Protein AF-A0A3A4WWK4-F1 (afdb_monomer)

Foldseek 3Di:
DDDDDDPDPDPPPPPDDDDDDDDDDPVVVVVVCVVCVVVVHDPVRVVVVQVVCCVVVVHGVDDPDPQPPVSVVVVVCVVVVVDDDDPDPVVVCVVVPND

Secondary structure (DSSP, 8-state):
-----S-------------------HHHHHHHHHHHHHTT--HHHHHHHHHHHHHHHTS-SS------HHHHHHHHHHHTT-SPP-SSHHHHHHHTT--

Mean predicted aligned error: 13.95 Å

pLDDT: mean 84.61, std 16.48, range [40.16, 98.31]

Nearest PDB structures (foldseek):
  4ml0-assembly2_E  TM=6.040E-01  e=1.646E-04  Escherichia coli B str. REL606
  4q2u-assembly1_A  TM=6.174E-01  e=2.181E-04  Escherichia coli K-12
  2kna-assembly1_A  TM=2.761E-01  e=3.333E+00  Homo sapiens

Sequence (99 aa):
MLQKSMNGRKFMGTRKKATAKAEIDLEVKRQAEDILQNLGLSVSNSIELFYRQVVAQRGLPFDLQVPNEKTMKAIRDSRAGKGKSFSTTQELFKDLRFA

Solvent-accessible surface area (backbone atoms only — not comparable to full-atom values): 6650 Å² total; per-residue (Å²): 133,87,84,92,84,85,92,82,85,84,82,82,74,76,79,82,82,84,87,86,86,80,90,72,59,69,66,63,50,52,55,50,52,55,54,33,49,77,71,74,42,52,70,72,59,51,53,52,49,51,55,50,37,28,64,74,66,76,42,72,87,57,83,85,66,79,70,51,71,66,57,49,48,51,54,52,36,47,78,70,65,69,55,91,82,64,97,44,71,68,58,47,36,56,73,72,66,54,129

Structure (mmCIF, N/CA/C/O backbone):
data_AF-A0A3A4WWK4-F1
#
_entry.id   AF-A0A3A4WWK4-F1
#
loop_
_atom_site.group_PDB
_atom_site.id
_atom_site.type_symbol
_atom_site.label_atom_id
_atom_site.label_alt_id
_atom_site.label_comp_id
_atom_site.label_asym_id
_atom_site.label_entity_id
_atom_site.label_seq_id
_atom_site.pdbx_PDB_ins_code
_atom_site.Cartn_x
_atom_site.Car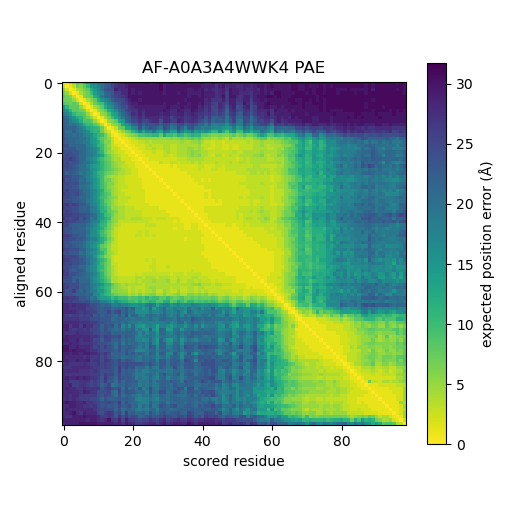tn_y
_atom_site.Cartn_z
_atom_site.occupancy
_atom_site.B_iso_or_equiv
_atom_site.auth_seq_id
_atom_site.auth_comp_id
_atom_site.auth_asym_id
_atom_site.auth_atom_id
_atom_site.pdbx_PDB_model_num
ATOM 1 N N . MET A 1 1 ? 26.821 -30.135 43.226 1.00 40.16 1 MET A N 1
ATOM 2 C CA . MET A 1 1 ? 26.403 -30.723 41.933 1.00 40.16 1 MET A CA 1
ATOM 3 C C . MET A 1 1 ? 24.885 -30.864 41.935 1.00 40.16 1 MET A C 1
ATOM 5 O O . MET A 1 1 ? 24.362 -31.243 42.969 1.00 40.16 1 MET A O 1
ATOM 9 N N . LEU A 1 2 ? 24.250 -30.571 40.789 1.00 40.16 2 LEU A N 1
ATOM 10 C CA . LEU A 1 2 ? 22.860 -30.893 40.389 1.00 40.16 2 LEU A CA 1
ATOM 11 C C . LEU A 1 2 ? 21.744 -30.133 41.140 1.00 40.16 2 LEU A C 1
ATOM 13 O O . LEU A 1 2 ? 21.426 -30.438 42.276 1.00 40.16 2 LEU A O 1
ATOM 17 N N . GLN A 1 3 ? 21.269 -28.996 40.615 1.00 40.44 3 GLN A N 1
ATOM 18 C CA . GLN A 1 3 ? 20.287 -28.779 39.519 1.00 40.44 3 GLN A CA 1
ATOM 19 C C . GLN A 1 3 ? 18.928 -28.367 40.134 1.00 40.44 3 GLN A C 1
ATOM 21 O O . GLN A 1 3 ? 18.312 -29.135 40.851 1.00 40.44 3 GLN A O 1
ATOM 26 N N . LYS A 1 4 ? 18.514 -27.094 40.073 1.00 54.75 4 LYS A N 1
ATOM 27 C CA . LYS A 1 4 ? 17.946 -26.371 38.913 1.00 54.75 4 LYS A CA 1
ATOM 28 C C . LYS A 1 4 ? 16.533 -26.858 38.551 1.00 54.75 4 LYS A C 1
ATOM 30 O O . LYS A 1 4 ? 16.389 -27.717 37.699 1.00 54.75 4 LYS A O 1
ATOM 35 N N . SER A 1 5 ? 15.505 -26.243 39.138 1.00 50.03 5 SER A N 1
ATOM 36 C CA . SER A 1 5 ? 14.156 -26.057 38.562 1.00 50.03 5 SER A CA 1
ATOM 37 C C . SER A 1 5 ? 13.360 -25.222 39.573 1.00 50.03 5 SER A C 1
ATOM 39 O O . SER A 1 5 ? 13.238 -25.631 40.717 1.00 50.03 5 SER A O 1
ATOM 41 N N . MET A 1 6 ? 12.976 -23.967 39.314 1.00 47.22 6 MET A N 1
ATOM 42 C CA . MET A 1 6 ? 11.591 -23.673 38.907 1.00 47.22 6 MET A CA 1
ATOM 43 C C . MET A 1 6 ? 11.371 -22.207 38.446 1.00 47.22 6 MET A C 1
ATOM 45 O O . MET A 1 6 ? 10.247 -21.720 38.469 1.00 47.22 6 MET A O 1
ATOM 49 N N . ASN A 1 7 ? 12.385 -21.483 37.958 1.00 44.69 7 ASN A N 1
ATOM 50 C CA . ASN A 1 7 ? 12.199 -20.094 37.479 1.00 44.69 7 ASN A CA 1
ATOM 51 C C . ASN A 1 7 ? 12.016 -19.975 35.953 1.00 44.69 7 ASN A C 1
ATOM 53 O O . ASN A 1 7 ? 12.667 -19.174 35.290 1.00 44.69 7 ASN A O 1
ATOM 57 N N . GLY A 1 8 ? 11.119 -20.787 35.383 1.00 45.16 8 GLY A N 1
ATOM 58 C CA . GLY A 1 8 ? 10.892 -20.864 33.931 1.00 45.16 8 GLY A CA 1
ATOM 59 C C . GLY A 1 8 ? 9.609 -20.216 33.397 1.00 45.16 8 GLY A C 1
ATOM 60 O O . GLY A 1 8 ? 9.347 -20.317 32.204 1.00 45.16 8 GLY A O 1
ATOM 61 N N . ARG A 1 9 ? 8.777 -19.573 34.225 1.00 53.78 9 ARG A N 1
ATOM 62 C CA . ARG A 1 9 ? 7.498 -18.991 33.767 1.00 53.78 9 ARG A CA 1
ATOM 63 C C . ARG A 1 9 ? 7.361 -17.521 34.143 1.00 53.78 9 ARG A C 1
ATOM 65 O O . ARG A 1 9 ? 6.515 -17.165 34.955 1.00 53.78 9 ARG A O 1
ATOM 72 N N . LYS A 1 10 ? 8.183 -16.647 33.551 1.00 51.56 10 LYS A N 1
ATOM 73 C CA . LYS A 1 10 ? 7.916 -15.201 33.626 1.00 51.56 10 LYS A CA 1
ATOM 74 C C . LYS A 1 10 ? 8.500 -14.359 32.488 1.00 51.56 10 LYS A C 1
ATOM 76 O O . LYS A 1 10 ? 9.096 -13.336 32.758 1.00 51.56 10 LYS A O 1
ATOM 81 N N . PHE A 1 11 ? 8.283 -14.732 31.227 1.00 50.81 11 PHE A N 1
ATOM 82 C CA . PHE A 1 11 ? 8.406 -13.784 30.106 1.00 50.81 11 PHE A CA 1
ATOM 83 C C . PHE A 1 11 ? 7.420 -14.123 28.984 1.00 50.81 11 PHE A C 1
ATOM 85 O O . PHE A 1 11 ? 7.802 -14.403 27.857 1.00 50.81 11 PHE A O 1
ATOM 92 N N . MET A 1 12 ? 6.122 -14.067 29.280 1.00 51.78 12 MET A N 1
ATOM 93 C CA . MET A 1 12 ? 5.144 -13.750 28.239 1.00 51.78 12 MET A CA 1
ATOM 94 C C . MET A 1 12 ? 4.731 -12.302 28.472 1.00 51.78 12 MET A C 1
ATOM 96 O O . MET A 1 12 ? 3.680 -12.021 29.042 1.00 51.78 12 MET A O 1
ATOM 100 N N . GLY A 1 13 ? 5.640 -11.376 28.150 1.00 56.28 13 GLY A N 1
ATOM 101 C CA . GLY A 1 13 ? 5.321 -9.955 28.172 1.00 56.28 13 GLY A CA 1
ATOM 102 C C . GLY A 1 13 ? 4.116 -9.740 27.267 1.00 56.28 13 GLY A C 1
ATOM 103 O O . GLY A 1 13 ? 4.180 -10.019 26.071 1.00 56.28 13 GLY A O 1
ATOM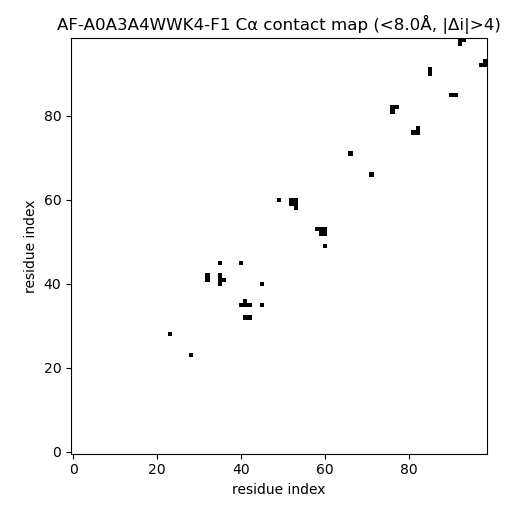 104 N N . THR A 1 14 ? 2.996 -9.309 27.841 1.00 61.12 14 THR A N 1
ATOM 105 C CA . THR A 1 14 ? 1.816 -8.885 27.087 1.00 61.12 14 THR A CA 1
ATOM 106 C C . THR A 1 14 ? 2.269 -7.928 25.993 1.00 61.12 14 THR A C 1
ATOM 108 O O . THR A 1 14 ? 2.830 -6.873 26.298 1.00 61.12 14 THR A O 1
ATOM 111 N N . ARG A 1 15 ? 2.061 -8.301 24.720 1.00 77.50 15 ARG A N 1
ATOM 112 C CA . ARG A 1 15 ? 2.298 -7.397 23.591 1.00 77.50 15 ARG A CA 1
ATOM 113 C C . ARG A 1 15 ? 1.505 -6.123 23.858 1.00 77.50 15 ARG A C 1
ATOM 115 O O . ARG A 1 15 ? 0.276 -6.164 23.908 1.00 77.50 15 ARG A O 1
ATOM 122 N N . LYS A 1 16 ? 2.212 -5.011 24.067 1.00 85.69 16 LYS A N 1
ATOM 123 C CA . LYS A 1 16 ? 1.580 -3.700 24.194 1.00 85.69 16 LYS A CA 1
ATOM 124 C C . LYS A 1 16 ? 0.876 -3.411 22.870 1.00 85.69 16 LYS A C 1
ATOM 126 O O . LYS A 1 16 ? 1.497 -3.499 21.815 1.00 85.69 16 LYS A O 1
ATOM 131 N N . LYS A 1 17 ? -0.425 -3.141 22.934 1.00 89.56 17 LYS A N 1
ATOM 132 C CA . LYS A 1 17 ? -1.214 -2.707 21.779 1.00 89.56 17 LYS A CA 1
ATOM 133 C C . LYS A 1 17 ? -1.189 -1.182 21.714 1.00 89.56 17 LYS A C 1
ATOM 135 O O . LYS A 1 17 ? -1.143 -0.530 22.755 1.00 89.56 17 LYS A O 1
ATOM 140 N N . ALA A 1 18 ? -1.233 -0.639 20.506 1.00 93.00 18 ALA A N 1
ATOM 141 C CA . ALA A 1 18 ? -1.385 0.786 20.241 1.00 93.00 18 ALA A CA 1
ATOM 142 C C . ALA A 1 18 ? -2.519 0.986 19.227 1.00 93.00 18 ALA A C 1
ATOM 144 O O . ALA A 1 18 ? -2.827 0.075 18.458 1.00 93.00 18 ALA A O 1
ATOM 145 N N . THR A 1 19 ? -3.138 2.165 19.244 1.00 94.12 19 THR A N 1
ATOM 146 C CA . THR A 1 19 ? -4.235 2.522 18.336 1.00 94.12 19 THR A CA 1
ATOM 147 C C . THR A 1 19 ? -3.717 3.460 17.254 1.00 94.12 19 THR A C 1
ATOM 149 O O . THR A 1 19 ? -3.066 4.453 17.569 1.00 94.12 19 THR A O 1
ATOM 152 N N . ALA A 1 20 ? -4.047 3.173 15.996 1.00 90.81 20 ALA A N 1
ATOM 153 C CA . ALA A 1 20 ? -3.858 4.088 14.876 1.00 90.81 20 ALA A CA 1
ATOM 154 C C . ALA A 1 20 ? -5.215 4.692 14.482 1.00 90.81 20 ALA A C 1
ATOM 156 O O . ALA A 1 20 ? -6.203 3.967 14.363 1.00 90.81 20 ALA A O 1
ATOM 157 N N . LYS A 1 21 ? -5.265 6.014 14.291 1.00 92.19 21 LYS A N 1
ATOM 158 C CA . LYS A 1 21 ? -6.446 6.742 13.810 1.00 92.19 21 LYS A CA 1
ATOM 159 C C . LYS A 1 21 ? -6.016 7.664 12.674 1.00 92.19 21 LYS A C 1
ATOM 161 O O . LYS A 1 21 ? -5.021 8.368 12.811 1.00 92.19 21 LYS A O 1
ATOM 166 N N . ALA A 1 22 ? -6.776 7.657 11.588 1.00 91.19 22 ALA A N 1
ATOM 167 C CA . ALA A 1 22 ? -6.584 8.541 10.450 1.00 91.19 22 ALA A CA 1
ATOM 168 C C . ALA A 1 22 ? -7.947 9.003 9.931 1.00 91.19 22 ALA A C 1
ATOM 170 O O . ALA A 1 22 ? -8.923 8.250 9.994 1.00 91.19 22 ALA A O 1
ATOM 171 N N . GLU A 1 23 ? -8.003 10.236 9.442 1.00 96.44 23 GLU A N 1
ATOM 172 C CA . GLU A 1 23 ? -9.141 10.734 8.676 1.00 96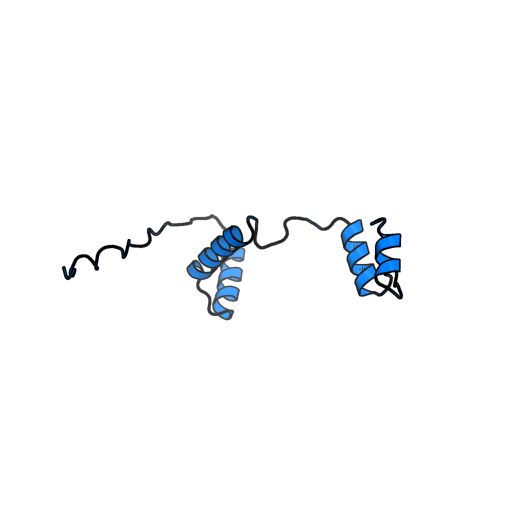.44 23 GLU A CA 1
ATOM 173 C C . GLU A 1 23 ? -8.963 10.331 7.214 1.00 96.44 23 GLU A C 1
ATOM 175 O O . GLU A 1 23 ? -7.861 10.370 6.668 1.00 96.44 23 GLU A O 1
ATOM 180 N N . ILE A 1 24 ? -10.050 9.874 6.609 1.00 95.12 24 ILE A N 1
ATOM 181 C CA . ILE A 1 24 ? -10.087 9.297 5.271 1.00 95.12 24 ILE A CA 1
ATOM 182 C C . ILE A 1 24 ? -11.409 9.706 4.632 1.00 95.12 24 ILE A C 1
ATOM 184 O O . ILE A 1 24 ? -12.436 9.766 5.311 1.00 95.12 24 ILE A O 1
ATOM 188 N N . ASP A 1 25 ? -11.368 9.984 3.331 1.00 98.31 25 ASP A N 1
ATOM 189 C CA . ASP A 1 25 ? -12.566 10.221 2.537 1.00 98.31 25 ASP A CA 1
ATOM 190 C C . ASP A 1 25 ? -13.543 9.036 2.633 1.00 98.31 25 ASP A C 1
ATOM 192 O O . ASP A 1 25 ? -13.146 7.868 2.593 1.00 98.31 25 ASP A O 1
ATOM 196 N N . LEU A 1 26 ? -14.835 9.338 2.768 1.00 97.75 26 LEU A N 1
ATOM 197 C CA . LEU A 1 26 ? -15.856 8.325 3.022 1.00 97.75 26 LEU A CA 1
ATOM 198 C C . LEU A 1 26 ? -15.951 7.295 1.889 1.00 97.75 26 LEU A C 1
ATOM 200 O O . LEU A 1 26 ? -16.086 6.101 2.165 1.00 97.75 26 LEU A O 1
ATOM 204 N N . GLU A 1 27 ? -15.866 7.736 0.635 1.00 98.12 27 GLU A N 1
ATOM 205 C CA . GLU A 1 27 ? -16.003 6.840 -0.510 1.00 98.12 27 GLU A CA 1
ATOM 206 C C . GLU A 1 27 ? -14.740 5.995 -0.690 1.00 98.12 27 GLU A C 1
ATOM 208 O O . GLU A 1 27 ? -14.838 4.787 -0.913 1.00 98.12 27 GLU A O 1
ATOM 213 N N . VAL A 1 28 ? -13.555 6.579 -0.476 1.00 97.75 28 VAL A N 1
ATOM 214 C CA . VAL A 1 28 ? -12.291 5.818 -0.463 1.00 97.75 28 VAL A CA 1
ATOM 215 C C . VAL A 1 28 ? -12.318 4.737 0.617 1.00 97.75 28 VAL A C 1
ATOM 217 O O . VAL A 1 28 ? -11.930 3.597 0.355 1.00 97.75 28 VAL A O 1
ATOM 220 N N . LYS A 1 29 ? -12.811 5.061 1.820 1.00 96.50 29 LYS A N 1
ATOM 221 C CA . LYS A 1 29 ? -12.967 4.084 2.904 1.00 96.50 29 LYS A CA 1
ATOM 222 C C . LYS A 1 29 ? -13.880 2.935 2.480 1.00 96.50 29 LYS A C 1
ATOM 224 O O . LYS A 1 29 ? -13.493 1.779 2.630 1.00 96.50 29 LYS A O 1
ATOM 229 N N . ARG A 1 30 ? -15.058 3.251 1.937 1.00 98.00 30 ARG A N 1
ATOM 230 C CA . ARG A 1 30 ? -16.053 2.254 1.524 1.00 98.00 30 ARG A CA 1
ATOM 231 C C . ARG A 1 30 ? -15.489 1.305 0.462 1.00 98.00 30 ARG A C 1
ATOM 233 O O . ARG A 1 30 ? -15.561 0.093 0.624 1.00 98.00 30 ARG A O 1
ATOM 240 N N . GLN A 1 31 ? -14.861 1.852 -0.580 1.00 98.19 31 GLN A N 1
ATOM 241 C CA . GLN A 1 31 ? -14.249 1.053 -1.646 1.00 98.19 31 GLN A CA 1
ATOM 242 C C . GLN A 1 31 ? -13.114 0.166 -1.126 1.00 98.19 31 GLN A C 1
ATOM 244 O O . GLN A 1 31 ? -13.014 -1.001 -1.504 1.00 98.19 31 GLN A O 1
ATOM 249 N N . ALA A 1 32 ? -12.263 0.701 -0.246 1.00 96.94 32 ALA A N 1
ATOM 250 C CA . ALA A 1 32 ? -11.186 -0.075 0.353 1.00 96.94 32 ALA A CA 1
ATOM 251 C C . ALA A 1 32 ? -11.730 -1.224 1.216 1.00 96.94 32 ALA A C 1
ATOM 253 O O . ALA A 1 32 ? -11.234 -2.343 1.111 1.00 96.94 32 ALA A O 1
ATOM 254 N N . GLU A 1 33 ? -12.754 -0.976 2.036 1.00 97.19 33 GLU A N 1
ATOM 255 C CA . GLU A 1 33 ? -13.389 -1.999 2.876 1.00 97.19 33 GLU A CA 1
ATOM 256 C C . GLU A 1 33 ? -14.002 -3.132 2.038 1.00 97.19 33 GLU A C 1
ATOM 258 O O . GLU A 1 33 ? -13.736 -4.299 2.336 1.00 97.19 33 GLU A O 1
ATOM 263 N N . ASP A 1 34 ? -14.703 -2.806 0.946 1.00 98.06 34 ASP A N 1
ATOM 264 C CA . ASP A 1 34 ? -15.264 -3.794 0.011 1.00 98.06 34 ASP A CA 1
ATOM 265 C C . ASP A 1 34 ? -14.160 -4.686 -0.597 1.00 98.06 34 ASP A C 1
ATOM 267 O O . ASP A 1 34 ? -14.269 -5.917 -0.629 1.00 98.06 34 ASP A O 1
ATOM 271 N N . ILE A 1 35 ? -13.054 -4.083 -1.054 1.00 98.19 35 ILE A N 1
ATOM 272 C CA . ILE A 1 35 ? -11.920 -4.819 -1.639 1.00 98.19 35 ILE A CA 1
ATOM 273 C C . ILE A 1 35 ? -11.253 -5.719 -0.593 1.00 98.19 35 ILE A C 1
ATOM 275 O O . ILE A 1 35 ? -10.984 -6.890 -0.866 1.00 98.19 35 ILE A O 1
ATOM 279 N N . LEU A 1 36 ? -10.985 -5.195 0.605 1.00 97.81 36 LEU A N 1
ATOM 280 C CA . LEU A 1 36 ? -10.342 -5.956 1.677 1.00 97.81 36 LEU A CA 1
ATOM 281 C C . LEU A 1 36 ? -11.205 -7.140 2.122 1.00 97.81 36 LEU A C 1
ATOM 283 O O . LEU A 1 36 ? -10.676 -8.234 2.327 1.00 97.81 36 LEU A O 1
ATOM 287 N N . GLN A 1 37 ? -12.524 -6.956 2.195 1.00 97.06 37 GLN A N 1
ATOM 288 C CA . GLN A 1 37 ? -13.459 -8.029 2.517 1.00 97.06 37 GLN A CA 1
ATOM 289 C C . GLN A 1 37 ? -13.427 -9.143 1.465 1.00 97.06 37 GLN A C 1
ATOM 291 O O . GLN A 1 37 ? -13.369 -10.318 1.832 1.00 97.06 37 GLN A O 1
ATOM 296 N N . ASN A 1 38 ? -13.380 -8.794 0.176 1.00 97.81 38 ASN A N 1
ATOM 297 C CA . ASN A 1 38 ? -13.241 -9.771 -0.910 1.00 97.81 38 ASN A CA 1
ATOM 298 C C . ASN A 1 38 ? -11.920 -10.557 -0.836 1.00 97.81 38 ASN A C 1
ATOM 300 O O . ASN A 1 38 ? -11.856 -11.705 -1.272 1.00 97.81 38 ASN A O 1
ATOM 304 N N . LEU A 1 39 ? -10.876 -9.967 -0.245 1.00 96.88 39 LEU A N 1
ATOM 305 C CA . LEU A 1 39 ? -9.590 -10.620 0.019 1.00 96.88 39 LEU A CA 1
ATOM 306 C C . LEU A 1 39 ? -9.559 -11.400 1.349 1.00 96.88 39 LEU A C 1
ATOM 308 O O . LEU A 1 39 ? -8.528 -11.978 1.692 1.00 96.88 39 LEU A O 1
ATOM 312 N N . GLY A 1 40 ? -10.656 -11.420 2.115 1.00 96.44 40 GLY A N 1
ATOM 313 C CA . GLY A 1 40 ? -10.723 -12.071 3.427 1.00 96.44 40 GLY A CA 1
ATOM 314 C C . GLY A 1 40 ? -9.942 -11.337 4.524 1.00 96.44 40 GLY A C 1
ATOM 315 O O . GLY A 1 40 ? -9.560 -11.941 5.530 1.00 96.44 40 GLY A O 1
ATOM 316 N N . LEU A 1 41 ? -9.679 -10.042 4.343 1.00 96.88 41 LEU A N 1
ATOM 317 C CA . LEU A 1 41 ? -8.914 -9.216 5.270 1.00 96.88 41 LEU A CA 1
ATOM 318 C C . LEU A 1 41 ? -9.825 -8.252 6.030 1.00 96.88 41 LEU A C 1
ATOM 320 O O . LEU A 1 41 ? -10.674 -7.574 5.461 1.00 96.88 41 LEU A O 1
ATOM 324 N N . SER A 1 42 ? -9.593 -8.131 7.338 1.00 96.00 42 SER A N 1
ATOM 325 C CA . SER A 1 42 ? -10.168 -7.038 8.120 1.00 96.00 42 SER A CA 1
ATOM 326 C C . SER A 1 42 ? -9.354 -5.757 7.934 1.00 96.00 42 SER A C 1
ATOM 328 O O . SER A 1 42 ? -8.146 -5.800 7.670 1.00 96.00 42 SER A O 1
ATOM 330 N N . VAL A 1 43 ? -9.989 -4.603 8.152 1.00 95.00 43 VAL A N 1
ATOM 331 C CA . VAL A 1 43 ? -9.312 -3.294 8.133 1.00 95.00 43 VAL A CA 1
ATOM 332 C C . VAL A 1 43 ? -8.131 -3.276 9.107 1.00 95.00 43 VAL A C 1
ATOM 334 O O . VAL A 1 43 ? -7.019 -2.922 8.726 1.00 95.00 43 VAL A O 1
ATOM 337 N N . SER A 1 44 ? -8.332 -3.746 10.341 1.00 94.75 44 SER A N 1
ATOM 338 C CA . SER A 1 44 ? -7.279 -3.786 11.364 1.00 94.75 44 SER A CA 1
ATOM 339 C C . SER A 1 44 ? -6.080 -4.640 10.949 1.00 94.75 44 SER A C 1
ATOM 341 O O . SER A 1 44 ? -4.939 -4.223 11.139 1.00 94.75 44 SER A O 1
ATOM 343 N N . ASN A 1 45 ? -6.319 -5.816 10.355 1.00 95.69 45 ASN A N 1
ATOM 344 C CA . ASN A 1 45 ? -5.234 -6.672 9.870 1.00 95.69 45 ASN A CA 1
ATOM 345 C C . ASN A 1 45 ? -4.501 -6.024 8.693 1.00 95.69 45 ASN A C 1
ATOM 347 O O . ASN A 1 45 ? -3.282 -6.121 8.606 1.00 95.69 45 ASN A O 1
ATOM 351 N N . SER A 1 46 ? -5.227 -5.333 7.818 1.00 95.81 46 SER A N 1
ATOM 352 C CA . SER A 1 46 ? -4.653 -4.643 6.661 1.00 95.81 46 SER A CA 1
ATOM 353 C C . SER A 1 46 ? -3.769 -3.467 7.081 1.00 95.81 46 SER A C 1
ATOM 355 O O . SER A 1 46 ? -2.667 -3.310 6.560 1.00 95.81 46 SER A O 1
ATOM 357 N N . ILE A 1 47 ? -4.191 -2.696 8.088 1.00 95.25 47 ILE A N 1
ATOM 358 C CA . ILE A 1 47 ? -3.383 -1.618 8.677 1.00 95.25 47 ILE A CA 1
ATOM 359 C C . ILE A 1 47 ? -2.125 -2.188 9.354 1.00 95.25 47 ILE A C 1
ATOM 361 O O . ILE A 1 47 ? -1.027 -1.677 9.144 1.00 95.25 47 ILE A O 1
ATOM 365 N N . GLU A 1 48 ? -2.245 -3.277 10.119 1.00 94.94 48 GLU 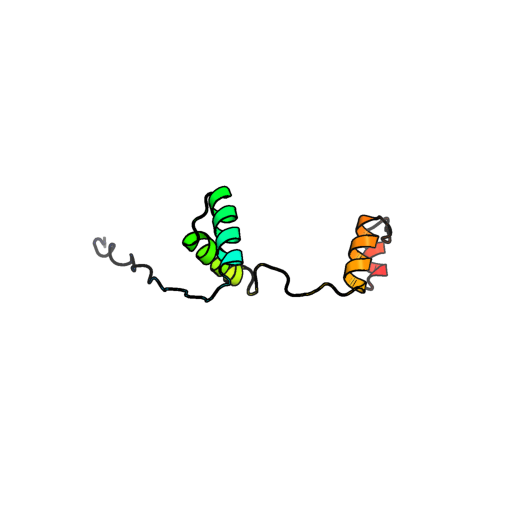A N 1
ATOM 366 C CA . GLU A 1 48 ? -1.088 -3.968 10.711 1.00 94.94 48 GLU A CA 1
ATOM 367 C C . GLU A 1 48 ? -0.113 -4.476 9.629 1.00 94.94 48 GLU A C 1
ATOM 369 O O . GLU A 1 48 ? 1.103 -4.336 9.775 1.00 94.94 48 GLU A O 1
ATOM 374 N N . LEU A 1 49 ? -0.622 -5.032 8.523 1.00 95.75 49 LEU A N 1
ATOM 375 C CA . LEU A 1 49 ? 0.192 -5.463 7.380 1.00 95.75 49 LEU A CA 1
ATOM 376 C C . LEU A 1 49 ? 0.910 -4.289 6.709 1.00 95.75 49 LEU A C 1
ATOM 378 O O . LEU A 1 49 ? 2.095 -4.409 6.393 1.00 95.75 49 LEU A O 1
ATOM 382 N N . PHE A 1 50 ? 0.232 -3.152 6.545 1.00 95.56 50 PHE A N 1
ATOM 383 C CA . PHE A 1 50 ? 0.842 -1.924 6.039 1.00 95.56 50 PHE A CA 1
ATOM 384 C C . PHE A 1 50 ? 2.031 -1.494 6.911 1.00 95.56 50 PHE A C 1
ATOM 386 O O . PHE A 1 50 ? 3.138 -1.340 6.394 1.00 95.56 50 PHE A O 1
ATOM 393 N N . TYR A 1 51 ? 1.857 -1.398 8.236 1.00 95.69 51 TYR A N 1
ATOM 394 C CA . TYR A 1 51 ? 2.959 -1.050 9.146 1.00 95.69 51 TYR A CA 1
ATOM 395 C C . TYR A 1 51 ? 4.110 -2.058 9.083 1.00 95.69 51 TYR A C 1
ATOM 397 O O . TYR A 1 51 ? 5.278 -1.666 9.084 1.00 95.69 51 TYR A O 1
ATOM 405 N N . ARG A 1 52 ? 3.805 -3.357 8.984 1.00 96.19 52 ARG A N 1
ATOM 406 C CA . ARG A 1 52 ? 4.832 -4.398 8.820 1.00 96.19 52 ARG A CA 1
ATOM 407 C C . ARG A 1 52 ? 5.635 -4.211 7.546 1.00 96.19 52 ARG A C 1
ATOM 409 O O . ARG A 1 52 ? 6.852 -4.377 7.589 1.00 96.19 52 ARG A O 1
ATOM 416 N N . GLN A 1 53 ? 4.986 -3.854 6.441 1.00 97.62 53 GLN A N 1
ATOM 417 C CA . GLN A 1 53 ? 5.709 -3.585 5.207 1.00 97.62 53 GLN A CA 1
ATOM 418 C C . GLN A 1 53 ? 6.546 -2.313 5.287 1.00 97.62 53 GLN A C 1
ATOM 420 O O . GLN A 1 53 ? 7.685 -2.325 4.827 1.00 97.62 53 GLN A O 1
ATOM 425 N N . VAL A 1 54 ? 6.053 -1.266 5.955 1.00 96.44 54 VAL A N 1
ATOM 426 C CA . VAL A 1 54 ? 6.859 -0.063 6.198 1.00 96.44 54 VAL A CA 1
ATOM 427 C C . VAL A 1 54 ? 8.147 -0.404 6.951 1.00 96.44 54 VAL A C 1
ATOM 429 O O . VAL A 1 54 ? 9.236 0.031 6.574 1.00 96.44 54 VAL A O 1
ATOM 432 N N . VAL A 1 55 ? 8.045 -1.242 7.986 1.00 96.88 55 VAL A N 1
ATOM 433 C CA . VAL A 1 55 ? 9.206 -1.719 8.752 1.00 96.88 55 VAL A CA 1
ATOM 434 C C . VAL A 1 55 ? 10.133 -2.581 7.891 1.00 96.88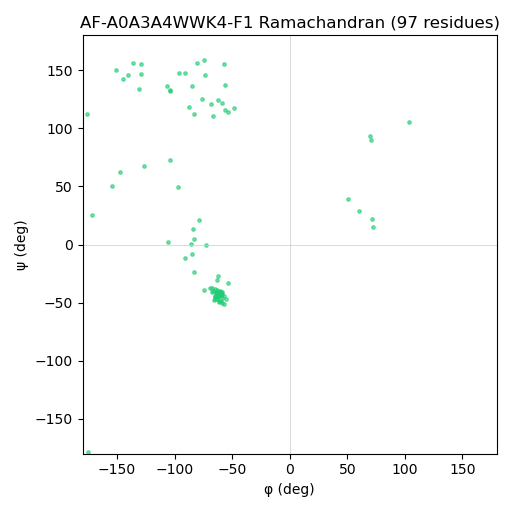 55 VAL A C 1
ATOM 436 O O . VAL A 1 55 ? 11.348 -2.392 7.936 1.00 96.88 55 VAL A O 1
ATOM 439 N N . ALA A 1 56 ? 9.580 -3.510 7.107 1.00 96.56 56 ALA A N 1
ATOM 440 C CA . ALA A 1 56 ? 10.360 -4.428 6.278 1.00 96.56 56 ALA A CA 1
ATOM 441 C C . ALA A 1 56 ? 11.156 -3.700 5.184 1.00 96.56 56 ALA A C 1
ATOM 443 O O . ALA A 1 56 ? 12.316 -4.030 4.948 1.00 96.56 56 ALA A O 1
ATOM 444 N N . GLN A 1 57 ? 10.550 -2.697 4.549 1.00 94.94 57 GLN A N 1
ATOM 445 C CA . GLN A 1 57 ? 11.147 -1.963 3.430 1.00 94.94 57 GLN A CA 1
ATOM 446 C C . GLN A 1 57 ? 11.947 -0.735 3.872 1.00 94.94 57 GLN A C 1
ATOM 448 O O . GLN A 1 57 ? 12.663 -0.152 3.062 1.00 94.94 57 GLN A O 1
ATOM 453 N N . ARG A 1 58 ? 11.836 -0.327 5.146 1.00 93.56 58 ARG A N 1
ATOM 454 C CA . ARG A 1 58 ? 12.353 0.959 5.651 1.00 93.56 58 ARG A CA 1
ATOM 455 C C . ARG A 1 58 ? 11.891 2.143 4.785 1.00 93.56 58 ARG A C 1
ATOM 457 O O . ARG A 1 58 ? 12.651 3.074 4.532 1.00 93.56 58 ARG A O 1
ATOM 464 N N . GLY A 1 59 ? 10.643 2.087 4.330 1.00 91.00 59 GLY A N 1
ATOM 465 C CA . GLY A 1 59 ? 10.055 3.004 3.356 1.00 91.00 59 GLY A CA 1
ATOM 466 C C . GLY A 1 59 ? 8.569 2.712 3.162 1.00 91.00 59 GLY A C 1
ATOM 467 O O . GLY A 1 59 ? 8.027 1.836 3.829 1.00 91.00 59 GLY A O 1
ATOM 468 N N . LEU A 1 60 ? 7.883 3.446 2.286 1.00 92.38 60 LEU A N 1
ATOM 469 C CA . LEU A 1 60 ? 6.482 3.137 1.988 1.00 92.38 60 LEU A CA 1
ATOM 470 C C . LEU A 1 60 ? 6.368 1.873 1.126 1.00 92.38 60 LEU A C 1
ATOM 472 O O . LEU A 1 60 ? 7.210 1.662 0.259 1.00 92.38 60 LEU A O 1
ATOM 476 N N . PRO A 1 61 ? 5.306 1.069 1.312 1.00 90.06 61 PRO A N 1
ATOM 477 C CA . PRO A 1 61 ? 5.109 -0.190 0.599 1.00 90.06 61 PRO A CA 1
ATOM 478 C C . PRO A 1 61 ? 4.577 -0.019 -0.828 1.00 90.06 61 PRO A C 1
ATOM 480 O O . PRO A 1 61 ? 3.962 -0.929 -1.381 1.00 90.06 61 PRO A O 1
ATOM 483 N N . PHE A 1 62 ? 4.767 1.166 -1.393 1.00 87.38 62 PHE A N 1
ATOM 484 C CA . PHE A 1 62 ? 4.406 1.549 -2.743 1.00 87.38 62 PHE A CA 1
ATOM 485 C C . PHE A 1 62 ? 5.382 2.625 -3.214 1.00 87.38 62 PHE A C 1
ATOM 487 O O . PHE A 1 62 ? 5.895 3.418 -2.417 1.00 87.38 62 PHE A O 1
ATOM 494 N N . ASP A 1 63 ? 5.626 2.661 -4.518 1.00 80.69 63 ASP A N 1
ATOM 495 C CA . ASP A 1 63 ? 6.541 3.624 -5.109 1.00 80.69 63 ASP A CA 1
ATOM 496 C C . ASP A 1 63 ? 5.971 5.044 -5.011 1.00 80.69 63 ASP A C 1
ATOM 498 O O . ASP A 1 63 ? 4.909 5.355 -5.546 1.00 80.69 63 ASP A O 1
ATOM 502 N N . LEU A 1 64 ? 6.709 5.929 -4.340 1.00 71.69 64 LEU A N 1
ATOM 503 C CA . LEU A 1 64 ? 6.420 7.369 -4.297 1.00 71.69 64 LEU A CA 1
ATOM 504 C C . LEU A 1 64 ? 6.998 8.135 -5.490 1.00 71.69 64 LEU A C 1
ATOM 506 O O . LEU A 1 64 ? 6.768 9.334 -5.644 1.00 71.69 64 LEU A O 1
ATOM 510 N N . GLN A 1 65 ? 7.807 7.470 -6.306 1.00 67.38 65 GLN A N 1
ATOM 511 C CA . GLN A 1 65 ? 8.441 8.082 -7.458 1.00 67.38 65 GLN A CA 1
ATOM 512 C C . GLN A 1 65 ? 7.479 7.958 -8.632 1.00 67.38 65 GLN A C 1
ATOM 514 O O . GLN A 1 65 ? 7.188 6.848 -9.067 1.00 67.38 65 GLN A O 1
ATOM 519 N N . VAL A 1 66 ? 7.029 9.081 -9.193 1.00 66.50 66 VAL A N 1
ATOM 520 C CA . VAL A 1 66 ? 6.564 9.062 -10.583 1.00 66.50 66 VAL A CA 1
ATOM 521 C C . VAL A 1 66 ? 7.8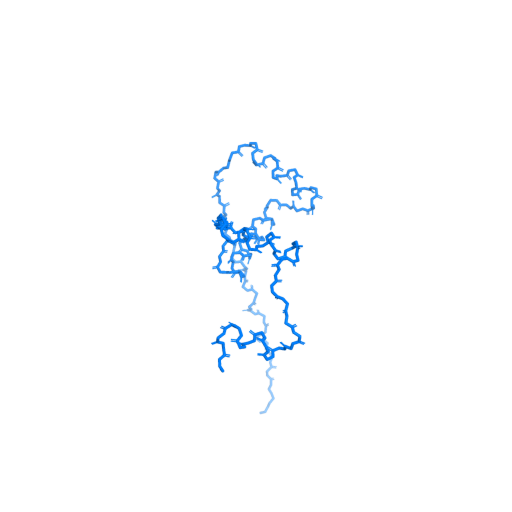12 8.771 -11.414 1.00 66.50 66 VAL A C 1
ATOM 523 O O . VAL A 1 66 ? 8.722 9.608 -11.429 1.00 66.50 66 VAL A O 1
ATOM 526 N N . PRO A 1 67 ? 7.938 7.588 -12.045 1.00 64.94 67 PRO A N 1
ATOM 527 C CA . PRO A 1 67 ? 9.127 7.279 -12.815 1.00 64.94 67 PRO A CA 1
ATOM 528 C C . PRO A 1 67 ? 9.270 8.340 -13.903 1.00 64.94 67 PRO A C 1
ATOM 530 O O . PRO A 1 67 ? 8.361 8.556 -14.706 1.00 64.94 67 PRO A O 1
ATOM 533 N N . ASN A 1 68 ? 10.407 9.040 -13.891 1.00 74.75 68 ASN A N 1
ATOM 534 C CA . ASN A 1 68 ? 10.672 10.079 -14.875 1.00 74.75 68 ASN A CA 1
ATOM 535 C C . ASN A 1 68 ? 10.574 9.491 -16.294 1.00 74.75 68 ASN A C 1
ATOM 537 O O . ASN A 1 68 ? 10.749 8.284 -16.508 1.00 74.75 68 ASN A O 1
ATOM 541 N N . GLU A 1 69 ? 10.287 10.340 -17.280 1.00 80.44 69 GLU A N 1
ATOM 542 C CA . GLU A 1 69 ? 10.030 9.895 -18.655 1.00 80.44 69 GLU A CA 1
ATOM 543 C C . GLU A 1 69 ? 11.159 9.018 -19.213 1.00 80.44 69 GLU A C 1
ATOM 545 O O . GLU A 1 69 ? 10.901 8.067 -19.955 1.00 80.44 69 GLU A O 1
ATOM 550 N N . LYS A 1 70 ? 12.405 9.286 -18.797 1.00 84.06 70 LYS A N 1
ATOM 551 C CA . LYS A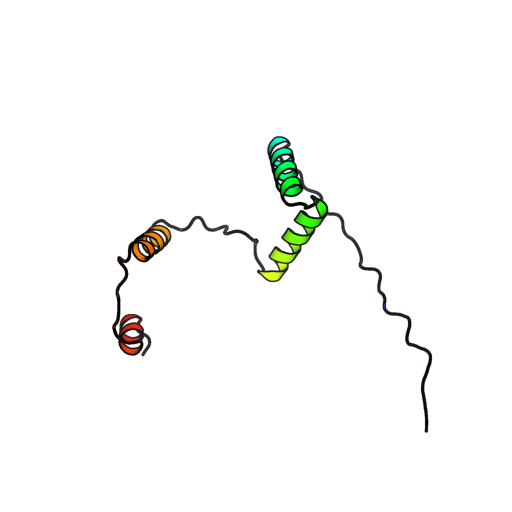 1 70 ? 13.591 8.514 -19.175 1.00 84.06 70 LYS A CA 1
ATOM 552 C C . LYS A 1 70 ? 13.549 7.088 -18.618 1.00 84.06 70 LYS A C 1
ATOM 554 O O . LYS A 1 70 ? 13.761 6.148 -19.384 1.00 84.06 70 LYS A O 1
ATOM 559 N N . THR A 1 71 ? 13.238 6.905 -17.335 1.00 82.94 71 THR A N 1
ATOM 560 C CA . THR A 1 71 ? 13.081 5.582 -16.707 1.00 82.94 71 THR A CA 1
ATOM 561 C C . THR A 1 71 ? 11.921 4.817 -17.339 1.00 82.94 71 THR A C 1
ATOM 563 O O . THR A 1 71 ? 12.074 3.653 -17.707 1.00 82.94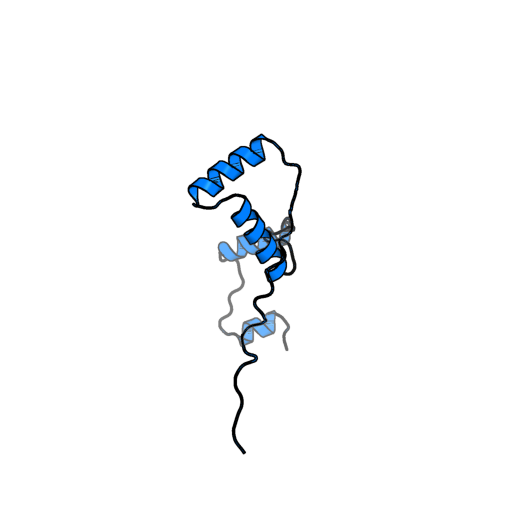 71 THR A O 1
ATOM 566 N N . MET A 1 72 ? 10.786 5.484 -17.568 1.00 83.62 72 MET A N 1
ATOM 567 C CA . MET A 1 72 ? 9.637 4.866 -18.237 1.00 83.62 72 MET A CA 1
ATOM 568 C C . MET A 1 72 ? 9.956 4.435 -19.667 1.00 83.62 72 MET A C 1
ATOM 570 O O . MET A 1 72 ? 9.571 3.342 -20.088 1.00 83.62 72 MET A O 1
ATOM 574 N N . LYS A 1 73 ? 10.684 5.266 -20.421 1.00 86.19 73 LYS A N 1
ATOM 575 C CA . LYS A 1 73 ? 11.148 4.921 -21.767 1.00 86.19 73 LYS A CA 1
ATOM 576 C C . LYS A 1 73 ? 12.102 3.728 -21.734 1.00 86.19 73 LYS A C 1
ATOM 578 O O . LYS A 1 73 ? 11.910 2.813 -22.524 1.00 86.19 73 LYS A O 1
ATOM 583 N N . ALA A 1 74 ? 13.055 3.696 -20.802 1.00 86.56 74 ALA A N 1
ATOM 584 C CA . ALA A 1 74 ? 13.989 2.579 -20.657 1.00 86.56 74 ALA A CA 1
ATOM 585 C C . ALA A 1 74 ? 13.268 1.252 -20.352 1.00 86.56 74 ALA A C 1
ATOM 587 O O . ALA A 1 74 ? 13.567 0.237 -20.980 1.00 86.56 74 ALA A O 1
ATOM 588 N N . ILE A 1 75 ? 12.270 1.262 -19.459 1.00 85.56 75 ILE A N 1
ATOM 589 C CA . ILE A 1 75 ? 11.445 0.078 -19.159 1.00 85.56 75 ILE A CA 1
ATOM 590 C C . ILE A 1 75 ? 10.672 -0.381 -20.403 1.00 85.56 75 ILE A C 1
ATOM 592 O O . ILE A 1 75 ? 10.645 -1.576 -20.703 1.00 85.56 75 ILE A O 1
ATOM 596 N N . ARG A 1 76 ? 10.056 0.549 -21.149 1.00 88.88 76 ARG A N 1
ATOM 597 C CA . ARG A 1 76 ? 9.330 0.223 -22.390 1.00 88.88 76 ARG A CA 1
ATOM 598 C C . ARG A 1 76 ? 10.252 -0.350 -23.462 1.00 88.88 76 ARG A C 1
ATOM 600 O O . ARG A 1 76 ? 9.921 -1.375 -24.047 1.00 88.88 76 ARG A O 1
ATOM 607 N N . ASP A 1 77 ? 11.397 0.285 -23.695 1.00 90.88 77 ASP A N 1
ATOM 608 C CA . ASP A 1 77 ? 12.379 -0.152 -24.686 1.00 90.88 77 ASP A CA 1
ATOM 609 C C . ASP A 1 77 ? 12.939 -1.538 -24.327 1.00 90.88 77 ASP A C 1
ATOM 611 O O . ASP A 1 77 ? 13.032 -2.398 -25.199 1.00 90.88 77 ASP A O 1
ATOM 615 N N . SER A 1 78 ? 13.210 -1.798 -23.043 1.00 89.25 78 SER A N 1
ATOM 616 C CA . SER A 1 78 ? 13.627 -3.119 -22.556 1.00 89.25 78 SER A CA 1
ATOM 617 C C . SER A 1 78 ? 12.561 -4.193 -22.802 1.00 89.25 78 SER A C 1
ATOM 619 O O . SER A 1 78 ? 12.868 -5.223 -23.401 1.00 89.25 78 SER A O 1
ATOM 621 N N . ARG A 1 79 ? 11.297 -3.944 -22.425 1.00 89.31 79 ARG A N 1
ATOM 622 C CA . ARG A 1 79 ? 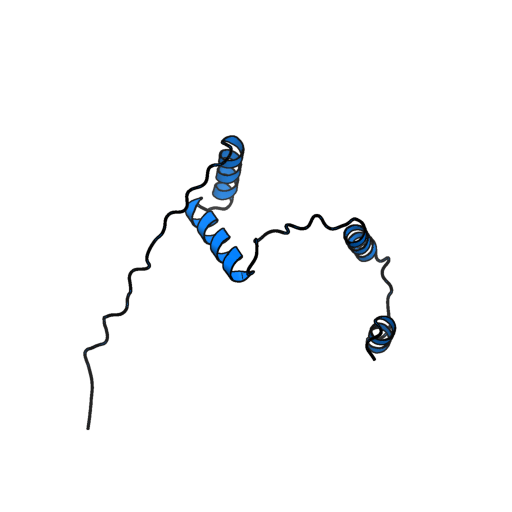10.182 -4.886 -22.659 1.00 89.31 79 ARG A CA 1
ATOM 623 C C . ARG A 1 79 ? 9.905 -5.127 -24.144 1.00 89.31 79 ARG A C 1
ATOM 625 O O . ARG A 1 79 ? 9.467 -6.210 -24.508 1.00 89.31 79 ARG A O 1
ATOM 632 N N . ALA A 1 80 ? 10.168 -4.134 -24.991 1.00 91.38 80 ALA A N 1
ATOM 633 C CA . ALA A 1 80 ? 10.050 -4.235 -26.442 1.00 91.38 80 ALA A CA 1
ATOM 634 C C . ALA A 1 80 ? 11.287 -4.863 -27.118 1.00 91.38 80 ALA A C 1
ATOM 636 O O . ALA A 1 80 ? 11.361 -4.867 -28.345 1.00 91.38 80 ALA A O 1
ATOM 637 N N . GLY A 1 81 ? 12.275 -5.342 -26.352 1.00 88.12 81 GLY A N 1
ATOM 638 C CA . GLY A 1 81 ? 13.482 -5.973 -26.893 1.00 88.12 81 GLY A CA 1
ATOM 639 C C . GLY A 1 81 ? 14.463 -5.007 -27.565 1.00 88.12 81 GLY A C 1
ATOM 640 O O . GLY A 1 81 ? 15.369 -5.446 -28.261 1.00 88.12 81 GLY A O 1
ATOM 641 N N . LYS A 1 82 ? 14.329 -3.692 -27.351 1.00 89.19 82 LYS A N 1
ATOM 642 C CA . LYS A 1 82 ? 15.220 -2.656 -27.913 1.00 89.19 82 LYS A CA 1
ATOM 643 C C . LYS A 1 82 ? 16.493 -2.437 -27.082 1.00 89.19 82 LYS A C 1
ATOM 645 O O . LYS A 1 82 ? 17.169 -1.421 -27.236 1.00 89.19 82 LYS A O 1
ATOM 650 N N . GLY A 1 83 ? 16.786 -3.345 -26.152 1.00 85.69 83 GLY A N 1
ATOM 651 C CA . GLY A 1 83 ? 18.009 -3.322 -25.355 1.00 85.69 83 GLY A CA 1
ATOM 652 C C . GLY A 1 83 ? 19.226 -3.766 -26.167 1.00 85.69 83 GLY A C 1
ATOM 653 O O . GLY A 1 83 ? 19.099 -4.457 -27.174 1.00 85.69 83 GLY A O 1
ATOM 654 N N . LYS A 1 84 ? 20.422 -3.389 -25.712 1.00 88.44 84 LYS A N 1
ATOM 655 C CA . LYS A 1 84 ? 21.670 -3.914 -26.269 1.00 88.44 84 LYS A CA 1
ATOM 656 C C . LYS A 1 84 ? 21.886 -5.336 -25.749 1.00 88.44 84 LYS A C 1
ATOM 658 O O . LYS A 1 84 ? 21.873 -5.554 -24.539 1.00 88.44 84 LYS A O 1
ATOM 663 N N . SER A 1 85 ? 22.062 -6.290 -26.654 1.00 87.56 85 SER A N 1
ATOM 664 C CA . SER A 1 85 ? 22.415 -7.671 -26.318 1.00 87.56 85 SER A CA 1
ATOM 665 C C . SER A 1 85 ? 23.922 -7.871 -26.428 1.00 87.56 85 SER A C 1
ATOM 667 O O . SER A 1 85 ? 24.575 -7.266 -27.277 1.00 87.56 85 SER A O 1
ATOM 669 N N . PHE A 1 86 ? 24.457 -8.739 -25.578 1.00 91.19 86 PHE A N 1
ATOM 670 C CA . PHE A 1 86 ? 25.867 -9.112 -25.558 1.00 91.19 86 PHE A CA 1
ATOM 671 C C . PHE A 1 86 ? 25.968 -10.630 -25.579 1.00 91.19 86 PHE A C 1
ATOM 673 O O . PHE A 1 86 ? 25.098 -11.314 -25.037 1.00 91.19 86 PHE A O 1
ATOM 680 N N . SER A 1 87 ? 27.010 -11.153 -26.217 1.00 92.25 87 SER A N 1
ATOM 681 C CA . SER A 1 87 ? 27.198 -12.599 -26.351 1.00 92.25 87 SER A CA 1
ATOM 682 C C . SER A 1 87 ? 27.853 -13.211 -25.113 1.00 92.25 87 SER A C 1
ATOM 684 O O . SER A 1 87 ? 27.670 -14.393 -24.826 1.00 92.25 87 SER A O 1
ATOM 686 N N . THR A 1 88 ? 28.584 -12.395 -24.349 1.00 95.00 88 THR A N 1
ATOM 687 C CA . THR A 1 88 ? 29.270 -12.812 -23.127 1.00 95.00 88 THR A CA 1
ATOM 688 C C . THR A 1 88 ? 29.084 -11.803 -22.003 1.00 95.00 88 THR A C 1
ATOM 690 O O . THR A 1 88 ? 28.871 -10.607 -22.217 1.00 95.00 88 THR A O 1
ATOM 693 N N . THR A 1 89 ? 29.222 -12.287 -20.772 1.00 91.31 89 THR A N 1
ATOM 694 C CA . THR A 1 89 ? 29.237 -11.438 -19.581 1.00 91.31 89 THR A CA 1
ATOM 695 C C . THR A 1 89 ? 30.387 -10.428 -19.650 1.00 91.31 89 THR A C 1
ATOM 697 O O . THR A 1 89 ? 30.188 -9.257 -19.352 1.00 91.31 89 THR A O 1
ATOM 700 N N . GLN A 1 90 ? 31.573 -10.825 -20.119 1.00 93.25 90 GLN A N 1
ATOM 701 C CA . GLN A 1 90 ? 32.728 -9.929 -20.252 1.00 93.25 90 GLN A CA 1
ATOM 702 C C . GLN A 1 90 ? 32.440 -8.731 -21.172 1.00 93.25 90 GLN A C 1
ATOM 704 O O . GLN A 1 90 ? 32.814 -7.604 -20.847 1.00 93.25 90 GLN A O 1
ATOM 709 N N . GLU A 1 91 ? 31.739 -8.947 -22.290 1.00 92.06 91 GLU A N 1
ATOM 710 C CA . GLU A 1 91 ? 31.328 -7.868 -23.198 1.00 92.06 91 GLU A CA 1
ATOM 711 C C . GLU A 1 91 ? 30.366 -6.874 -22.534 1.00 92.06 91 GLU A C 1
ATOM 713 O O . GLU A 1 91 ? 30.524 -5.664 -22.711 1.00 92.06 91 GLU A O 1
ATOM 718 N N . LEU A 1 92 ? 29.415 -7.370 -21.735 1.00 92.62 92 LEU A N 1
ATOM 719 C CA . LEU A 1 92 ? 28.494 -6.527 -20.969 1.00 92.62 92 LEU A CA 1
ATOM 720 C C . LEU A 1 92 ? 29.246 -5.646 -19.958 1.00 92.62 92 LEU A C 1
ATOM 722 O O . LEU A 1 92 ? 29.012 -4.441 -19.895 1.00 92.62 92 LEU A O 1
ATOM 726 N N . PHE A 1 93 ? 30.158 -6.227 -19.171 1.00 93.44 93 PHE A N 1
ATOM 727 C CA . PHE A 1 93 ? 30.905 -5.481 -18.147 1.00 93.44 93 PHE A CA 1
ATOM 728 C C . PHE A 1 93 ? 31.819 -4.415 -18.766 1.00 93.44 93 PHE A C 1
ATOM 730 O O . PHE A 1 93 ? 31.861 -3.284 -18.272 1.00 93.44 93 PHE A O 1
ATOM 737 N N . LYS A 1 94 ? 32.450 -4.730 -19.905 1.00 93.62 94 LYS A N 1
ATOM 738 C CA . LYS A 1 94 ? 33.236 -3.767 -20.687 1.00 93.62 94 LYS A CA 1
ATOM 739 C C . LYS A 1 94 ? 32.395 -2.568 -21.144 1.00 93.62 94 LYS A C 1
ATOM 741 O O . LYS A 1 94 ? 32.862 -1.435 -21.050 1.00 93.62 94 LYS A O 1
ATOM 746 N N . ASP A 1 95 ? 31.165 -2.793 -21.615 1.00 90.62 95 ASP A N 1
ATOM 747 C CA . ASP A 1 95 ? 30.244 -1.719 -22.029 1.00 90.62 95 ASP A CA 1
ATOM 748 C C . ASP A 1 95 ? 29.785 -0.850 -20.849 1.00 90.62 95 ASP A C 1
ATOM 750 O O . ASP A 1 95 ? 29.753 0.378 -20.942 1.00 90.62 95 ASP A O 1
ATOM 754 N N . LEU A 1 96 ? 29.515 -1.478 -19.702 1.00 91.12 96 LEU A N 1
ATOM 755 C CA . LEU A 1 96 ? 29.131 -0.797 -18.463 1.00 91.12 96 LEU A CA 1
ATOM 756 C C . LEU A 1 96 ? 30.292 -0.056 -17.777 1.00 91.12 96 LEU A C 1
ATOM 758 O O . LEU A 1 96 ? 30.076 0.601 -16.757 1.00 91.12 96 LEU A O 1
ATOM 762 N N . ARG A 1 97 ? 31.500 -0.107 -18.352 1.00 86.31 97 ARG A N 1
ATOM 763 C CA . ARG A 1 97 ? 32.726 0.506 -17.817 1.00 86.31 97 ARG A CA 1
ATOM 764 C C . ARG A 1 97 ? 33.114 -0.026 -16.435 1.00 86.31 97 ARG A C 1
ATOM 766 O O . ARG A 1 97 ? 33.758 0.682 -15.663 1.00 86.31 97 ARG A O 1
ATOM 773 N N . PHE A 1 98 ? 32.746 -1.268 -16.137 1.00 70.94 98 PHE A N 1
ATOM 774 C CA . PHE A 1 98 ? 33.370 -2.018 -15.056 1.00 70.94 98 PHE A CA 1
ATOM 775 C C . PHE A 1 98 ? 34.658 -2.618 -15.628 1.00 70.94 98 PHE A C 1
ATOM 777 O O . PHE A 1 98 ? 34.601 -3.420 -16.561 1.00 70.94 98 PHE A O 1
ATOM 784 N N . ALA A 1 99 ? 35.802 -2.138 -15.138 1.00 59.59 99 ALA A N 1
ATOM 785 C CA . ALA A 1 99 ? 37.123 -2.654 -15.489 1.00 59.59 99 ALA A CA 1
ATOM 786 C C . ALA A 1 99 ? 37.479 -3.852 -14.607 1.00 59.59 99 ALA A C 1
ATOM 788 O O . ALA A 1 99 ? 37.227 -3.757 -13.383 1.00 59.59 99 ALA A O 1
#

Radius of gyration: 25.66 Å; Cα contacts (8 Å, |Δi|>4): 24; chains: 1; bounding box: 53×42×70 Å